Protein AF-A0A819XB74-F1 (afdb_monomer)

InterPro domains:
  IPR009081 Phosphopantetheine binding ACP domain [PF00550] (60-128)
  IPR009081 Phosphopantetheine binding ACP domain [PS50075] (53-133)
  IPR036736 ACP-like superfamily [G3DSA:1.10.1200.10] (49-136)
  IPR036736 ACP-like superfamily [SSF47336] (53-129)
  IPR045851 AMP-binding enzyme domain superfamily [G3DSA:3.30.300.30] (1-44)

Organism: NCBI:txid433720

Foldseek 3Di:
DVCVVPDDPQPDDLDDDDDPDFDADPVRHGDPVPPDDDDLQVLLVVLPPPPPDDADPLLLVLLVLLCVLQVHDSSRHDQARFSVNNPDDDVSLVVSQVVCCVQLVDDCVQDDPVCSVVQRGSVSVSVSSVPGPRPDDDDRPPPPPPDDDDDPPDD

Nearest PDB structures (foldseek):
  5ejd-assembly7_M  TM=8.354E-01  e=1.020E-02  Penicillium aethiopicum
  5ejd-assembly2_C  TM=7.849E-01  e=7.665E-03  Penicillium aethiopicum
  4ca3-assembly1_A  TM=7.508E-01  e=1.020E-02  Streptomyces virginiae
  2l22-assembly1_A  TM=7.073E-01  e=2.856E-02  Pseudomonas fluorescens
  5msr-assembly1_A  TM=7.884E-01  e=1.064E-01  Segniliparus rugosus

Secondary structure (DSSP, 8-state):
-HHHHHS-GGGS-S-----SS--B-TTSSB-GGGSPPP-HHHHHHHH----SSPPPHHHHHHHHHHHHHHT--TTS--TTSBTTTTT--HHHHHHHHHHHHHHHT--TTTS-HHHHHH--BHHHHHHHHHHS----SS---GGGSS--S------

Sequence (155 aa):
RYCQSHLPSHMIPSIFIILDKFPLNANGKIDRKQLPSPDFSLSALLSSVKSDTPLNQFEERIHTIWCQVLHCDENHISGTASFFSVGGHSLRFIELYYRYQSLFNFNARSLSIGLFLQQPTIRQHAQLLQTLPSNDAQTIRWQSLVINEGKTSLN

Structure (mmCIF, N/CA/C/O backbone):
data_AF-A0A819XB74-F1
#
_entry.id   AF-A0A819XB74-F1
#
loop_
_atom_site.group_PDB
_atom_site.id
_atom_site.type_symbol
_atom_site.label_atom_id
_atom_site.label_alt_id
_atom_site.label_comp_id
_atom_site.label_asym_id
_atom_site.label_entity_id
_atom_site.label_seq_id
_atom_site.pdbx_PDB_ins_code
_atom_site.Cartn_x
_atom_site.Cartn_y
_atom_site.Cartn_z
_atom_site.occupancy
_atom_site.B_iso_or_equiv
_atom_site.auth_seq_id
_atom_site.auth_comp_id
_atom_site.auth_asym_id
_atom_site.auth_atom_id
_atom_site.pdbx_PDB_model_num
ATOM 1 N N . ARG A 1 1 ? -16.937 -0.846 -1.173 1.00 68.62 1 ARG A N 1
ATOM 2 C CA . ARG A 1 1 ? -17.365 -0.172 -2.427 1.00 68.62 1 ARG A CA 1
ATOM 3 C C . ARG A 1 1 ? -17.784 1.283 -2.210 1.00 68.62 1 ARG A C 1
ATOM 5 O O . ARG A 1 1 ? -17.217 2.125 -2.877 1.00 68.62 1 ARG A O 1
ATOM 12 N N . TYR A 1 2 ? -18.666 1.616 -1.258 1.00 87.81 2 TYR A N 1
ATOM 13 C CA . TYR A 1 2 ? -19.082 3.015 -1.015 1.00 87.81 2 TYR A CA 1
ATOM 14 C C . TYR A 1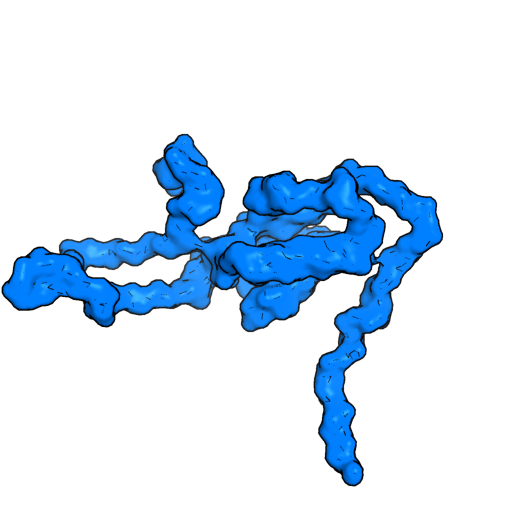 2 ? -17.918 4.010 -0.812 1.00 87.81 2 TYR A C 1
ATOM 16 O O . TYR A 1 2 ? -17.908 5.080 -1.411 1.00 87.81 2 TYR A O 1
ATOM 24 N N . CYS A 1 3 ? -16.902 3.644 -0.020 1.00 84.38 3 CYS A N 1
ATOM 25 C CA . CYS A 1 3 ? -15.729 4.497 0.200 1.00 84.38 3 CYS A CA 1
ATOM 26 C C . CYS A 1 3 ? -14.948 4.791 -1.090 1.00 84.38 3 CYS A C 1
ATOM 28 O O . CYS A 1 3 ? -14.450 5.893 -1.245 1.00 84.38 3 CYS A O 1
ATOM 30 N N . GLN A 1 4 ? -14.878 3.847 -2.035 1.00 82.50 4 GLN A N 1
ATOM 31 C CA . GLN A 1 4 ? -14.120 4.022 -3.282 1.00 82.50 4 GLN A CA 1
ATOM 32 C C . GLN A 1 4 ? -14.721 5.088 -4.201 1.00 82.50 4 GLN A C 1
ATOM 34 O O . GLN A 1 4 ? -13.989 5.696 -4.969 1.00 82.50 4 GLN A O 1
ATOM 39 N N . SER A 1 5 ? -16.035 5.322 -4.131 1.00 87.12 5 SER A N 1
ATOM 40 C CA . SER A 1 5 ? -16.701 6.330 -4.961 1.00 87.12 5 SER A CA 1
ATOM 41 C C . SER A 1 5 ? -16.753 7.720 -4.320 1.00 87.12 5 SER A C 1
ATOM 43 O O . SER A 1 5 ? -17.101 8.674 -5.003 1.00 87.12 5 SER A O 1
ATOM 45 N N . HIS A 1 6 ? -16.439 7.841 -3.026 1.00 89.56 6 HIS A N 1
ATOM 46 C CA . HIS A 1 6 ? -16.587 9.094 -2.270 1.00 89.56 6 HIS A CA 1
ATOM 47 C C . HIS A 1 6 ? -15.295 9.587 -1.624 1.00 89.56 6 HIS A C 1
ATOM 49 O O . HIS A 1 6 ? -15.230 10.740 -1.203 1.00 89.56 6 HIS A O 1
ATOM 55 N N . LEU A 1 7 ? -14.282 8.729 -1.509 1.00 84.38 7 LEU A N 1
ATOM 56 C CA . LEU A 1 7 ? -13.014 9.061 -0.880 1.00 84.38 7 LEU A CA 1
ATOM 57 C C . LEU A 1 7 ? -11.869 8.919 -1.886 1.00 84.38 7 LEU A C 1
ATOM 59 O O . LEU A 1 7 ? -11.861 7.974 -2.679 1.00 84.38 7 LEU A O 1
ATOM 63 N N . PRO A 1 8 ? -10.865 9.811 -1.822 1.00 78.38 8 PRO A N 1
ATOM 64 C CA . PRO A 1 8 ? -9.583 9.582 -2.471 1.00 78.38 8 PRO A CA 1
ATOM 65 C C . PRO A 1 8 ? -8.987 8.233 -2.058 1.00 78.38 8 PRO A C 1
ATOM 67 O O . PRO A 1 8 ? -9.166 7.795 -0.921 1.00 78.38 8 PRO A O 1
ATOM 70 N N . SER A 1 9 ? -8.211 7.608 -2.947 1.00 70.56 9 SER A N 1
ATOM 71 C CA . SER A 1 9 ? -7.638 6.267 -2.742 1.00 70.56 9 SER A CA 1
ATOM 72 C C . SER A 1 9 ? -6.890 6.099 -1.412 1.00 70.56 9 SER A C 1
ATOM 74 O O . SER A 1 9 ? -7.027 5.073 -0.756 1.00 70.56 9 SER A O 1
ATOM 76 N N . HIS A 1 10 ? -6.157 7.124 -0.978 1.00 71.69 10 HIS A N 1
ATOM 77 C CA . HIS A 1 10 ? -5.377 7.125 0.263 1.00 71.69 10 HIS A CA 1
ATOM 78 C C . HIS A 1 10 ? -6.214 7.287 1.546 1.00 71.69 10 HIS A C 1
ATOM 80 O O . HIS A 1 10 ? -5.685 7.111 2.640 1.00 71.69 10 HIS A O 1
ATOM 86 N N . MET A 1 11 ? -7.498 7.642 1.437 1.00 82.19 11 MET A N 1
ATOM 87 C CA . MET A 1 11 ? -8.426 7.749 2.571 1.00 82.19 11 MET A CA 1
ATOM 88 C C . MET A 1 11 ? -9.298 6.500 2.738 1.00 82.19 11 MET A C 1
ATOM 90 O O . MET A 1 11 ? -10.115 6.435 3.655 1.00 82.19 11 MET A O 1
ATOM 94 N N . ILE A 1 12 ? -9.159 5.516 1.847 1.00 81.88 12 ILE A N 1
ATOM 95 C CA . ILE A 1 12 ? -9.918 4.271 1.912 1.00 81.88 12 ILE A CA 1
ATOM 96 C C . ILE A 1 12 ? -9.244 3.354 2.942 1.00 81.88 12 ILE A C 1
ATOM 98 O O . ILE A 1 12 ? -8.070 3.022 2.764 1.00 81.88 12 ILE A O 1
ATOM 102 N N . PRO A 1 13 ? -9.954 2.918 4.002 1.00 81.94 13 PRO A N 1
ATOM 103 C CA . PRO A 1 13 ? -9.404 1.972 4.964 1.00 81.94 13 PRO A CA 1
ATOM 104 C C . PRO A 1 13 ? -8.989 0.669 4.282 1.00 81.94 13 PRO A C 1
ATOM 106 O O . PRO A 1 13 ? -9.733 0.130 3.460 1.00 81.94 13 PRO A O 1
ATOM 109 N N . SER A 1 14 ? -7.822 0.147 4.654 1.00 75.06 14 SER A N 1
ATOM 110 C CA . SER A 1 14 ? -7.355 -1.162 4.193 1.00 75.06 14 SER A CA 1
ATOM 111 C C . SER A 1 14 ? -8.139 -2.313 4.828 1.00 75.06 14 SER A C 1
ATOM 113 O O . SER A 1 14 ? -8.280 -3.360 4.207 1.00 75.06 14 SER A O 1
ATOM 115 N N . ILE A 1 15 ? -8.682 -2.115 6.037 1.00 78.25 15 ILE A N 1
ATOM 116 C CA . ILE A 1 15 ? -9.403 -3.133 6.810 1.00 78.25 15 ILE A CA 1
ATOM 117 C C . ILE A 1 15 ? -10.666 -2.528 7.420 1.00 78.25 15 ILE A C 1
ATOM 119 O O . ILE A 1 15 ? -10.654 -1.408 7.932 1.00 78.25 15 ILE A O 1
ATOM 123 N N . PHE A 1 16 ? -11.745 -3.309 7.408 1.00 84.12 16 PHE A N 1
ATOM 124 C CA . PHE A 1 16 ? -12.969 -3.033 8.151 1.00 84.12 16 PHE A CA 1
ATOM 125 C C . PHE A 1 16 ? -13.188 -4.152 9.170 1.00 84.12 16 PHE A C 1
ATOM 127 O O . PHE A 1 16 ? -13.235 -5.320 8.796 1.00 84.12 16 PHE A O 1
ATOM 134 N N . ILE A 1 17 ? -13.329 -3.792 10.448 1.00 86.19 17 ILE A N 1
ATOM 135 C CA . ILE A 1 17 ? -13.633 -4.730 11.535 1.00 86.19 17 ILE A CA 1
ATOM 136 C C . ILE A 1 17 ? -15.036 -4.405 12.034 1.00 86.19 17 ILE A C 1
ATOM 138 O O . ILE A 1 17 ? -15.302 -3.276 12.449 1.00 86.19 17 ILE A O 1
ATOM 142 N N . ILE A 1 18 ? -15.934 -5.383 11.964 1.00 89.94 18 ILE A N 1
ATOM 143 C CA . ILE A 1 18 ? -17.295 -5.243 12.479 1.00 89.94 18 ILE A CA 1
ATOM 144 C C . ILE A 1 18 ? -17.255 -5.519 13.980 1.00 89.94 18 ILE A C 1
ATOM 146 O O . ILE A 1 18 ? -16.707 -6.526 14.421 1.00 89.94 18 ILE A O 1
ATOM 150 N N . LEU A 1 19 ? -17.822 -4.597 14.753 1.00 90.00 19 LEU A N 1
ATOM 151 C CA . LEU A 1 19 ? -17.984 -4.710 16.195 1.00 90.00 19 LEU A CA 1
ATOM 152 C C . LEU A 1 19 ? -19.471 -4.667 16.514 1.00 90.00 19 LEU A C 1
ATOM 154 O O . LEU A 1 19 ? -20.155 -3.738 16.087 1.00 90.00 19 LEU A O 1
ATOM 158 N N . ASP A 1 20 ? -19.945 -5.604 17.329 1.00 92.88 20 ASP A N 1
ATOM 159 C CA . ASP A 1 20 ? -21.323 -5.567 17.830 1.00 92.88 20 ASP A CA 1
ATOM 160 C C . ASP A 1 20 ? -21.543 -4.373 18.770 1.00 92.88 20 ASP A C 1
ATOM 162 O O . ASP A 1 20 ? -22.626 -3.790 18.834 1.00 92.88 20 ASP A O 1
ATOM 166 N N . LYS A 1 21 ? -20.492 -3.981 19.504 1.00 93.62 21 LYS A N 1
ATOM 167 C CA . LYS A 1 21 ? -20.505 -2.834 20.412 1.00 93.62 21 LYS A CA 1
ATOM 168 C C . LYS A 1 21 ? -19.131 -2.180 20.497 1.00 93.62 21 LYS A C 1
ATOM 170 O O . LYS A 1 21 ? -18.111 -2.859 20.581 1.00 93.62 21 LYS A O 1
ATOM 175 N N . PHE A 1 22 ? -19.107 -0.849 20.547 1.00 94.50 22 PHE A N 1
ATOM 176 C CA . PH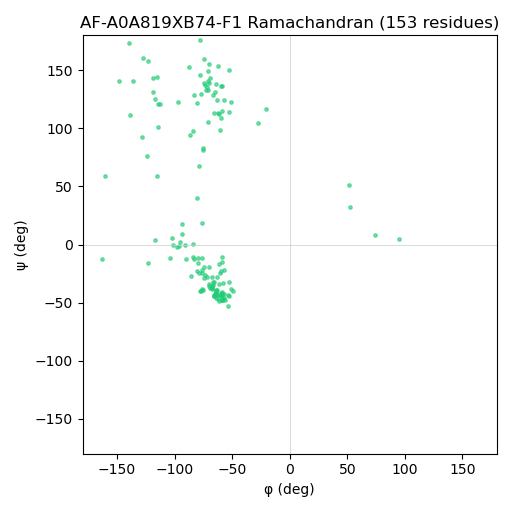E A 1 22 ? -17.873 -0.112 20.800 1.00 94.50 22 PHE A CA 1
ATOM 177 C C . PHE A 1 22 ? -17.439 -0.243 22.268 1.00 94.50 22 PHE A C 1
ATOM 179 O O . PHE A 1 22 ? -18.270 -0.035 23.159 1.00 94.50 22 PHE A O 1
ATOM 186 N N . PRO A 1 23 ? -16.154 -0.532 22.543 1.00 93.94 23 PRO A N 1
ATOM 187 C CA . PRO A 1 23 ? -15.627 -0.470 23.897 1.00 93.94 23 PRO A CA 1
ATOM 188 C C . PRO A 1 23 ? -15.638 0.986 24.366 1.00 93.94 23 PRO A C 1
ATOM 190 O O . PRO A 1 23 ? -15.150 1.881 23.672 1.00 93.94 23 PRO A O 1
ATOM 193 N N . LEU A 1 24 ? -16.220 1.229 25.537 1.00 96.25 24 LEU A N 1
ATOM 194 C CA . LEU A 1 24 ? -16.315 2.555 26.142 1.00 96.25 24 LEU A CA 1
ATOM 195 C C . LEU A 1 24 ? -15.517 2.580 27.447 1.00 96.25 24 LEU A C 1
ATOM 197 O O . LEU A 1 24 ? -15.504 1.603 28.192 1.00 96.25 24 LEU A O 1
ATOM 201 N N . ASN A 1 25 ? -14.882 3.710 27.743 1.00 94.12 25 ASN A N 1
ATOM 202 C CA . ASN A 1 25 ? -14.279 3.963 29.045 1.00 94.12 25 ASN A CA 1
ATOM 203 C C . ASN A 1 25 ? -15.345 4.355 30.086 1.00 94.12 25 ASN A C 1
ATOM 205 O O . ASN A 1 25 ? -16.515 4.551 29.757 1.00 94.12 25 ASN A O 1
ATOM 209 N N . ALA A 1 26 ? -14.930 4.533 31.344 1.00 94.19 26 ALA A N 1
ATOM 210 C CA . ALA A 1 26 ? -15.822 4.909 32.449 1.00 94.19 26 ALA A CA 1
ATOM 211 C C . ALA A 1 26 ? -16.609 6.218 32.215 1.00 94.19 26 ALA A C 1
ATOM 213 O O . ALA A 1 26 ? -17.666 6.414 32.801 1.00 94.19 26 ALA A O 1
ATOM 214 N N . ASN A 1 27 ? -16.126 7.091 31.324 1.00 94.38 27 ASN A N 1
ATOM 215 C CA . ASN A 1 27 ? -16.777 8.351 30.958 1.00 94.38 27 ASN A CA 1
ATOM 216 C C . ASN A 1 27 ? -17.678 8.222 29.713 1.00 94.38 27 ASN A C 1
ATOM 218 O O . ASN A 1 27 ? -18.093 9.235 29.152 1.00 94.38 27 ASN A O 1
ATOM 222 N N . GLY A 1 28 ? -17.921 7.004 29.218 1.00 93.38 28 GLY A N 1
ATOM 223 C CA . GLY A 1 28 ? -18.750 6.744 28.038 1.00 93.38 28 GLY A CA 1
ATOM 224 C C . GLY A 1 28 ? -18.105 7.114 26.696 1.00 93.38 28 GLY A C 1
ATOM 225 O O . GLY A 1 28 ? -18.777 7.069 25.669 1.00 93.38 28 GLY A O 1
ATOM 226 N N . LYS A 1 29 ? -16.815 7.474 26.666 1.00 95.31 29 LYS A N 1
ATOM 227 C CA . LYS A 1 29 ? -16.075 7.727 25.414 1.00 95.31 29 LYS A CA 1
ATOM 228 C C . LYS A 1 29 ? -15.477 6.428 24.887 1.00 95.31 29 LYS A C 1
ATOM 230 O O . LYS A 1 29 ? -15.133 5.560 25.678 1.00 95.31 29 LYS A O 1
ATOM 235 N N . ILE A 1 30 ? -15.280 6.327 23.573 1.00 95.06 30 ILE A N 1
ATOM 236 C CA . ILE A 1 30 ? -14.638 5.156 22.956 1.00 95.06 30 ILE A CA 1
ATOM 237 C C . ILE A 1 30 ? -13.246 4.938 23.557 1.00 95.06 30 ILE A C 1
ATOM 239 O O . ILE A 1 30 ? -12.392 5.831 23.511 1.00 95.06 30 ILE A O 1
ATOM 243 N N . ASP A 1 31 ? -13.012 3.739 24.084 1.00 94.81 31 ASP A N 1
ATOM 244 C CA . ASP A 1 31 ? -11.700 3.313 24.551 1.00 94.81 31 ASP A CA 1
ATOM 245 C C . ASP A 1 31 ? -10.902 2.710 23.392 1.00 94.81 31 ASP A C 1
ATOM 247 O O . ASP A 1 31 ? -10.999 1.526 23.070 1.00 94.81 31 ASP A O 1
ATOM 251 N N . ARG A 1 32 ? -10.086 3.552 22.753 1.00 92.56 32 ARG A N 1
ATOM 252 C CA . ARG A 1 32 ? -9.252 3.158 21.609 1.00 92.56 32 ARG A CA 1
ATOM 253 C C . ARG A 1 32 ? -8.248 2.052 21.932 1.00 92.56 32 ARG A C 1
ATOM 255 O O . ARG A 1 32 ? -7.841 1.358 21.010 1.00 92.56 32 ARG A O 1
ATOM 262 N N . LYS A 1 33 ? -7.842 1.889 23.197 1.00 89.94 33 LYS A N 1
ATOM 263 C CA . LYS A 1 33 ? -6.872 0.853 23.593 1.00 89.94 33 LYS A CA 1
ATOM 264 C C . LYS A 1 33 ? -7.493 -0.541 23.639 1.00 89.94 33 LYS A C 1
ATOM 266 O O . LYS A 1 33 ? -6.766 -1.521 23.565 1.00 89.94 33 LYS A O 1
ATOM 271 N N . GLN A 1 34 ? -8.815 -0.611 23.774 1.00 91.69 34 GLN A N 1
ATOM 272 C CA . GLN A 1 34 ? -9.575 -1.860 23.797 1.00 91.69 34 GLN A CA 1
ATOM 273 C C . GLN A 1 34 ? -10.153 -2.225 22.427 1.00 91.69 34 GLN A C 1
ATOM 275 O O . GLN A 1 34 ? -10.819 -3.250 22.298 1.00 91.69 34 GLN A O 1
ATOM 280 N N . LEU A 1 35 ? -9.935 -1.395 21.400 1.00 91.38 35 LEU A N 1
ATOM 281 C CA . LEU A 1 35 ? -10.285 -1.784 20.040 1.00 91.38 35 LEU A CA 1
ATOM 282 C C . LEU A 1 35 ? -9.427 -2.987 19.631 1.00 91.38 35 LEU A C 1
ATOM 284 O O . LEU A 1 35 ? -8.231 -3.002 19.931 1.00 91.38 35 LEU A O 1
ATOM 288 N N . PRO A 1 36 ? -10.012 -3.985 18.949 1.00 88.38 36 PRO A N 1
ATOM 289 C CA . PRO A 1 36 ? -9.246 -5.120 18.468 1.00 88.38 36 PRO A CA 1
ATOM 290 C C . PRO A 1 36 ? -8.150 -4.640 17.520 1.00 88.38 36 PRO A C 1
ATOM 292 O O . PRO A 1 36 ? -8.380 -3.793 16.651 1.00 88.38 36 PRO A O 1
ATOM 295 N N . SER A 1 37 ? -6.957 -5.201 17.690 1.00 83.25 37 SER A N 1
ATOM 296 C CA . SER A 1 37 ? -5.854 -4.944 16.777 1.00 83.25 37 SER A CA 1
ATOM 297 C C . SER A 1 37 ? -6.202 -5.490 15.389 1.00 83.25 37 SER A C 1
ATOM 299 O O . SER A 1 37 ? -6.635 -6.640 15.286 1.00 83.25 37 SER A O 1
ATOM 301 N N . PRO A 1 38 ? -6.021 -4.699 14.320 1.00 77.50 38 PRO A N 1
ATOM 302 C CA . PRO A 1 38 ? -6.196 -5.191 12.964 1.00 77.50 38 PRO A CA 1
ATOM 303 C C . PRO A 1 38 ? -5.174 -6.286 12.661 1.00 77.50 38 PRO A C 1
ATOM 305 O O . PRO A 1 38 ? -3.968 -6.068 12.769 1.00 77.50 38 PRO A O 1
ATOM 308 N N . ASP A 1 39 ? -5.665 -7.453 12.251 1.00 73.31 39 ASP A N 1
ATOM 309 C CA . ASP A 1 39 ? -4.820 -8.501 11.696 1.00 73.31 39 ASP A CA 1
ATOM 310 C C . ASP A 1 39 ? -4.587 -8.232 10.203 1.00 73.31 39 ASP A C 1
ATOM 312 O O . ASP A 1 39 ? -5.416 -8.531 9.337 1.00 73.31 39 ASP A O 1
ATOM 316 N N . PHE A 1 40 ? -3.440 -7.625 9.900 1.00 64.94 40 PHE A N 1
ATOM 317 C CA . PHE A 1 40 ? -3.054 -7.302 8.528 1.00 64.94 40 PHE A CA 1
ATOM 318 C C . PHE A 1 40 ? -2.702 -8.537 7.688 1.00 64.94 40 PHE A C 1
ATOM 320 O O . PHE A 1 40 ? -2.777 -8.461 6.460 1.00 64.94 40 PHE A O 1
ATOM 327 N N . SER A 1 41 ? -2.392 -9.679 8.311 1.00 59.41 41 SER A N 1
ATOM 328 C CA . SER A 1 41 ? -2.158 -10.933 7.583 1.00 59.41 41 SER A CA 1
ATOM 329 C C . SER A 1 41 ? -3.461 -11.474 6.979 1.00 59.41 41 SER A C 1
ATOM 331 O O . SER A 1 41 ? -3.496 -11.913 5.829 1.00 59.41 41 SER A O 1
ATOM 333 N N . LEU A 1 42 ? -4.579 -11.290 7.686 1.00 55.38 42 LEU A N 1
ATOM 334 C CA . LEU A 1 42 ? -5.922 -11.642 7.219 1.00 55.38 42 LEU A CA 1
ATOM 335 C C . LEU A 1 42 ? -6.408 -10.723 6.082 1.00 55.38 42 LEU A C 1
ATOM 337 O O . LEU A 1 42 ? -7.075 -11.178 5.154 1.00 55.38 42 LEU A O 1
ATOM 341 N N . SER A 1 43 ? -6.018 -9.444 6.098 1.00 54.78 43 SER A N 1
ATOM 342 C CA . SER A 1 43 ? -6.239 -8.508 4.979 1.00 54.78 43 SER A CA 1
ATOM 343 C C . SER A 1 43 ? -5.492 -8.921 3.715 1.00 54.78 43 SER A C 1
ATOM 345 O O . SER A 1 43 ? -6.052 -8.859 2.617 1.00 54.78 43 SER A O 1
ATOM 347 N N . ALA A 1 44 ? -4.241 -9.368 3.863 1.00 50.78 44 ALA A N 1
ATOM 348 C CA . ALA A 1 44 ? -3.458 -9.897 2.755 1.00 50.78 44 ALA A CA 1
ATOM 349 C C . ALA A 1 44 ? -4.101 -11.176 2.195 1.00 50.78 44 ALA A C 1
ATOM 351 O O . ALA A 1 44 ? -4.248 -11.279 0.983 1.00 50.78 44 ALA A O 1
ATOM 352 N N . LEU A 1 45 ? -4.606 -12.077 3.048 1.00 48.81 45 LEU A N 1
ATOM 353 C CA . LEU A 1 45 ? -5.349 -13.275 2.626 1.00 48.81 45 LEU A CA 1
ATOM 354 C C . LEU A 1 45 ? -6.679 -12.959 1.919 1.00 48.81 45 LEU A C 1
ATOM 356 O O . LEU A 1 45 ? -6.982 -13.562 0.894 1.00 48.81 45 LEU A O 1
ATOM 360 N N . LEU A 1 46 ? -7.459 -11.992 2.412 1.00 49.88 46 LEU A N 1
ATOM 361 C CA . LEU A 1 46 ? -8.723 -11.569 1.783 1.00 49.88 46 LEU A CA 1
ATOM 362 C C . LEU A 1 46 ? -8.506 -10.748 0.501 1.00 49.88 46 LEU A C 1
ATOM 364 O O . LEU A 1 46 ? -9.361 -10.741 -0.381 1.00 49.88 46 LEU A O 1
ATOM 368 N N . SER A 1 47 ? -7.365 -10.064 0.380 1.00 50.56 47 SER A N 1
ATOM 369 C CA . SER A 1 47 ? -6.910 -9.437 -0.872 1.00 50.56 47 SER A CA 1
ATOM 370 C C . SER A 1 47 ? -6.288 -10.462 -1.830 1.00 50.56 47 SER A C 1
ATOM 372 O O . SER A 1 47 ? -6.313 -10.266 -3.044 1.00 50.56 47 SER A O 1
ATOM 374 N N . SER A 1 48 ? -5.777 -11.570 -1.287 1.00 46.78 48 SER A N 1
ATOM 375 C CA . SER A 1 48 ? -5.353 -12.793 -1.974 1.00 46.78 48 SER A CA 1
ATOM 376 C C . SER A 1 48 ? -6.556 -13.687 -2.294 1.00 46.78 48 SER A C 1
ATOM 378 O O . SER A 1 48 ? -6.502 -14.917 -2.236 1.00 46.78 48 SER A O 1
ATOM 380 N N . VAL A 1 49 ? -7.673 -13.076 -2.712 1.00 47.44 49 VAL A N 1
ATOM 381 C CA . VAL A 1 49 ? -8.566 -13.772 -3.639 1.00 47.44 49 VAL A CA 1
ATOM 382 C C . VAL A 1 49 ? -7.696 -14.029 -4.858 1.00 47.44 49 VAL A C 1
ATOM 384 O O . VAL A 1 49 ? -7.399 -13.112 -5.625 1.00 47.44 49 VAL A O 1
ATOM 387 N N . LYS A 1 50 ? -7.181 -15.260 -4.906 1.00 46.91 50 LYS A N 1
ATOM 388 C CA . LYS A 1 50 ? -6.395 -15.874 -5.968 1.00 46.91 50 LYS A CA 1
ATOM 389 C C . LYS A 1 50 ? -6.794 -15.214 -7.283 1.00 46.91 50 LYS A C 1
ATOM 391 O O . LYS A 1 50 ? -7.907 -15.408 -7.760 1.00 46.91 50 LYS A O 1
ATOM 396 N N . SER A 1 51 ? -5.944 -14.329 -7.803 1.00 50.25 51 SER A N 1
ATOM 397 C CA . SER A 1 51 ? -6.177 -13.798 -9.138 1.00 50.25 51 SER A CA 1
ATOM 398 C C . SER A 1 51 ? -6.121 -15.008 -10.057 1.00 50.25 51 SER A C 1
ATOM 400 O O . SER A 1 51 ? -5.061 -15.610 -10.206 1.00 50.25 51 SER A O 1
ATOM 402 N N . ASP A 1 52 ? -7.256 -15.376 -10.653 1.00 55.09 52 ASP A N 1
ATOM 403 C CA . ASP A 1 52 ? -7.352 -16.485 -11.614 1.00 55.09 52 ASP A CA 1
ATOM 404 C C . ASP A 1 52 ? -6.439 -16.277 -12.836 1.00 55.09 52 ASP A C 1
ATOM 406 O O . ASP A 1 52 ? -6.231 -17.189 -13.632 1.00 55.09 52 ASP A O 1
ATOM 410 N N . THR A 1 53 ? -5.863 -15.077 -12.989 1.00 63.94 53 THR A N 1
ATOM 411 C CA . THR A 1 53 ? -4.842 -14.801 -13.998 1.00 63.94 53 THR A CA 1
ATOM 412 C C . THR A 1 53 ? -3.435 -14.888 -13.405 1.00 63.94 53 THR A C 1
ATOM 414 O O . THR A 1 53 ? -3.143 -14.128 -12.472 1.00 63.94 53 THR A O 1
ATOM 417 N N . PRO A 1 54 ? -2.564 -15.758 -13.959 1.00 74.75 54 PRO A N 1
ATOM 418 C CA . PRO A 1 54 ? -1.156 -15.812 -13.588 1.00 74.75 54 PRO A CA 1
ATOM 419 C C . PRO A 1 54 ? -0.463 -14.490 -13.924 1.00 74.75 54 PRO A C 1
ATOM 421 O O . PRO A 1 54 ? -0.893 -13.755 -14.818 1.00 74.75 54 PRO A O 1
ATOM 424 N N . LEU A 1 55 ? 0.603 -14.194 -13.183 1.00 79.25 55 LEU A N 1
ATOM 425 C CA . LEU A 1 55 ? 1.452 -13.042 -13.453 1.00 79.25 55 LEU A CA 1
ATOM 426 C C . LEU A 1 55 ? 2.243 -13.283 -14.745 1.00 79.25 55 LEU A C 1
ATOM 428 O O . LEU A 1 55 ? 2.750 -14.377 -14.983 1.00 79.25 55 LEU A O 1
ATOM 432 N N . ASN A 1 56 ? 2.371 -12.255 -15.578 1.00 83.56 56 ASN A N 1
ATOM 433 C CA . ASN A 1 56 ? 3.308 -12.277 -16.702 1.00 83.56 56 ASN A CA 1
ATOM 434 C C . ASN A 1 56 ? 4.753 -12.102 -16.201 1.00 83.56 56 ASN A C 1
ATOM 436 O O . ASN A 1 56 ? 4.976 -11.490 -15.161 1.00 83.56 56 ASN A O 1
ATOM 440 N N . GLN A 1 57 ? 5.759 -12.498 -16.990 1.00 83.69 57 GLN A N 1
ATOM 441 C CA . GLN A 1 57 ? 7.182 -12.412 -16.598 1.00 83.69 57 GLN A CA 1
ATOM 442 C C . GLN A 1 57 ? 7.621 -11.011 -16.113 1.00 83.69 57 GLN A C 1
ATOM 444 O O . GLN A 1 57 ? 8.505 -10.869 -15.271 1.00 83.69 57 GLN A O 1
ATOM 449 N N . PHE A 1 58 ? 7.026 -9.946 -16.655 1.00 83.00 58 PHE A N 1
ATOM 450 C CA . PHE A 1 58 ? 7.291 -8.578 -16.204 1.00 83.00 58 PHE A CA 1
ATOM 451 C C . PHE A 1 58 ? 6.601 -8.246 -14.871 1.00 83.00 58 PHE A C 1
ATOM 453 O O . PHE A 1 58 ? 7.186 -7.580 -14.018 1.00 83.00 58 PHE A O 1
ATOM 460 N N . GLU A 1 59 ? 5.378 -8.741 -14.677 1.00 86.69 59 GLU A N 1
ATOM 461 C CA . GLU A 1 59 ? 4.621 -8.594 -13.433 1.00 86.69 59 GLU A CA 1
ATOM 462 C C . GLU A 1 59 ? 5.278 -9.381 -12.290 1.00 86.69 59 GLU A C 1
ATOM 464 O O . GLU A 1 59 ? 5.344 -8.868 -11.178 1.00 86.69 59 GLU A O 1
ATOM 469 N N . GLU A 1 60 ? 5.842 -10.563 -12.562 1.00 86.44 60 GLU A N 1
ATOM 470 C CA . GLU A 1 60 ? 6.617 -11.354 -11.592 1.00 86.44 60 GLU A CA 1
ATOM 471 C C . GLU A 1 60 ? 7.827 -10.578 -11.055 1.00 86.44 60 GLU A C 1
ATOM 473 O O . GLU A 1 60 ? 8.069 -10.540 -9.852 1.00 86.44 60 GLU A O 1
ATOM 478 N N . ARG A 1 61 ? 8.559 -9.871 -11.925 1.00 84.06 61 ARG A N 1
ATOM 479 C CA . ARG A 1 61 ? 9.697 -9.036 -11.492 1.00 84.06 61 ARG A CA 1
ATOM 480 C C . ARG A 1 61 ? 9.245 -7.890 -10.595 1.00 84.06 61 ARG A C 1
ATOM 482 O O . ARG A 1 61 ? 9.876 -7.603 -9.581 1.00 84.06 61 ARG A O 1
ATOM 489 N N . ILE A 1 62 ? 8.149 -7.233 -10.967 1.00 87.88 62 ILE A N 1
ATOM 490 C CA . ILE A 1 62 ? 7.531 -6.182 -10.153 1.00 87.88 62 ILE A CA 1
ATOM 491 C C . ILE A 1 62 ? 7.096 -6.738 -8.795 1.00 87.88 62 ILE A C 1
ATOM 493 O O . ILE A 1 62 ? 7.339 -6.101 -7.767 1.00 87.88 62 ILE A O 1
ATOM 497 N N . HIS A 1 63 ? 6.496 -7.924 -8.801 1.00 88.31 63 HIS A N 1
ATOM 498 C CA . HIS A 1 63 ? 6.055 -8.637 -7.617 1.00 88.31 63 HIS A CA 1
ATOM 499 C C . HIS A 1 63 ? 7.227 -8.939 -6.665 1.00 88.31 63 HIS A C 1
ATOM 501 O O . HIS A 1 63 ? 7.126 -8.644 -5.474 1.00 88.31 63 HIS A O 1
ATOM 507 N N . THR A 1 64 ? 8.377 -9.401 -7.167 1.00 86.94 64 THR A N 1
ATOM 508 C CA . THR A 1 64 ? 9.585 -9.592 -6.340 1.00 86.94 64 THR A CA 1
ATOM 509 C C . THR A 1 64 ? 10.033 -8.287 -5.671 1.00 86.94 64 THR A C 1
ATOM 511 O O . THR A 1 64 ? 10.336 -8.272 -4.479 1.00 86.94 64 THR A O 1
ATOM 514 N N . ILE A 1 65 ? 10.021 -7.158 -6.392 1.00 88.44 65 ILE A N 1
ATOM 515 C CA . ILE A 1 65 ? 10.392 -5.855 -5.808 1.00 88.44 65 ILE A CA 1
ATOM 516 C C . ILE A 1 65 ? 9.405 -5.457 -4.698 1.00 88.44 65 ILE A C 1
ATOM 518 O O . ILE A 1 65 ? 9.816 -4.921 -3.669 1.00 88.44 65 ILE A O 1
ATOM 522 N N . TRP A 1 66 ? 8.111 -5.729 -4.882 1.00 89.44 66 TRP A N 1
ATOM 523 C CA . TRP A 1 66 ? 7.102 -5.484 -3.848 1.00 89.44 66 TRP A CA 1
ATOM 524 C C . TRP A 1 66 ? 7.359 -6.309 -2.597 1.00 89.44 66 TRP A C 1
ATOM 526 O O . TRP A 1 66 ? 7.359 -5.744 -1.507 1.00 89.44 66 TRP A O 1
ATOM 536 N N . CYS A 1 67 ? 7.632 -7.604 -2.751 1.00 86.50 67 CYS A N 1
ATOM 537 C CA . CYS A 1 67 ? 7.919 -8.493 -1.627 1.00 86.50 67 CYS A CA 1
ATOM 538 C C . CYS A 1 67 ? 9.138 -8.011 -0.830 1.00 86.50 67 CYS A C 1
ATOM 540 O O . CYS A 1 67 ? 9.091 -7.953 0.398 1.00 86.50 67 CYS A O 1
ATOM 542 N N . GLN A 1 68 ? 10.185 -7.547 -1.521 1.00 86.94 68 GLN A N 1
ATOM 543 C CA . GLN A 1 68 ? 11.376 -6.972 -0.887 1.00 86.94 68 GLN A CA 1
ATOM 544 C C . GLN A 1 68 ? 11.091 -5.678 -0.114 1.00 86.94 68 GLN A C 1
ATOM 546 O O . GLN A 1 68 ? 11.665 -5.465 0.952 1.00 86.94 68 GLN A O 1
ATOM 551 N N . VAL A 1 69 ? 10.241 -4.797 -0.651 1.00 89.19 69 VAL A N 1
ATOM 552 C CA . VAL A 1 69 ? 9.891 -3.522 -0.001 1.00 89.19 69 VAL A CA 1
ATOM 553 C C . VAL A 1 69 ? 8.935 -3.743 1.173 1.00 89.19 69 VAL A C 1
ATOM 555 O O . VAL A 1 69 ? 9.056 -3.087 2.204 1.00 89.19 69 VAL A O 1
ATOM 558 N N . LEU A 1 70 ? 7.982 -4.660 1.031 1.00 85.25 70 LEU A N 1
ATOM 559 C CA . LEU A 1 70 ? 6.983 -4.964 2.054 1.00 85.25 70 LEU A CA 1
ATOM 560 C C . LEU A 1 70 ? 7.495 -5.948 3.117 1.00 85.25 70 LEU A C 1
ATOM 562 O O . LEU A 1 70 ? 6.859 -6.077 4.158 1.00 85.25 70 LEU A O 1
ATOM 566 N N . HIS A 1 71 ? 8.641 -6.596 2.880 1.00 83.56 71 HIS A N 1
ATOM 567 C CA . HIS A 1 71 ? 9.199 -7.673 3.708 1.00 83.56 71 HIS A CA 1
ATOM 568 C C . HIS A 1 71 ? 8.183 -8.788 3.978 1.00 83.56 71 HIS A C 1
ATOM 570 O O . HIS A 1 71 ? 7.938 -9.164 5.123 1.00 83.56 71 HIS A O 1
ATOM 576 N N . CYS A 1 72 ? 7.571 -9.289 2.909 1.00 78.69 72 CYS A N 1
ATOM 577 C CA . CYS A 1 72 ? 6.578 -10.358 2.970 1.00 78.69 72 CYS A CA 1
ATOM 578 C C . CYS A 1 72 ? 6.943 -11.497 2.016 1.00 78.69 72 CYS A C 1
ATOM 580 O O . CYS A 1 72 ? 7.732 -11.309 1.087 1.00 78.69 72 CYS A O 1
ATOM 582 N N . ASP A 1 73 ? 6.361 -12.669 2.258 1.00 75.38 73 ASP A N 1
ATOM 583 C CA . ASP A 1 73 ? 6.594 -13.854 1.439 1.00 75.38 73 ASP A CA 1
ATOM 584 C C . ASP A 1 73 ? 5.974 -13.709 0.042 1.00 75.38 73 ASP A C 1
ATOM 586 O O . ASP A 1 73 ? 4.857 -13.211 -0.116 1.00 75.38 73 ASP A O 1
ATOM 590 N N . GLU A 1 74 ? 6.656 -14.246 -0.973 1.00 66.50 74 GLU A N 1
ATOM 591 C CA . GLU A 1 74 ? 6.229 -14.175 -2.379 1.00 66.50 74 GLU A CA 1
ATOM 592 C C . GLU A 1 74 ? 4.870 -14.848 -2.653 1.00 66.50 74 GLU A C 1
ATOM 594 O O . GLU A 1 74 ? 4.212 -14.573 -3.649 1.00 66.50 74 GLU A O 1
ATOM 599 N N . ASN A 1 75 ? 4.386 -15.695 -1.748 1.00 65.75 75 ASN A N 1
ATOM 600 C CA . ASN A 1 75 ? 3.101 -16.376 -1.913 1.00 65.75 75 ASN A CA 1
ATOM 601 C C . ASN A 1 75 ? 1.890 -15.537 -1.457 1.00 65.75 75 ASN A C 1
ATOM 603 O O . ASN A 1 75 ? 0.760 -16.026 -1.515 1.00 65.75 75 ASN A O 1
ATOM 607 N N . HIS A 1 76 ? 2.097 -14.306 -0.972 1.00 64.94 76 HIS A N 1
ATOM 608 C CA . HIS A 1 76 ? 1.058 -13.540 -0.272 1.00 64.94 76 HIS A CA 1
ATOM 609 C C . HIS A 1 76 ? 0.398 -12.407 -1.075 1.00 64.94 76 HIS A C 1
ATOM 611 O O . HIS A 1 76 ? -0.624 -11.886 -0.623 1.00 64.94 76 HIS A O 1
ATOM 617 N N . ILE A 1 77 ? 0.926 -12.010 -2.240 1.00 73.94 77 ILE A N 1
ATOM 618 C CA . ILE A 1 77 ? 0.430 -10.833 -2.973 1.00 73.94 77 ILE A CA 1
ATOM 619 C C . ILE A 1 77 ? -0.192 -11.231 -4.316 1.00 73.94 77 ILE A C 1
ATOM 621 O O . ILE A 1 77 ? 0.459 -11.761 -5.209 1.00 73.94 77 ILE A O 1
ATOM 625 N N . SER A 1 78 ? -1.470 -10.898 -4.501 1.00 79.69 78 SER A N 1
ATOM 626 C CA . SER A 1 78 ? -2.144 -11.015 -5.800 1.00 79.69 78 SER A CA 1
ATOM 627 C C . SER A 1 78 ? -1.762 -9.859 -6.735 1.00 79.69 78 SER A C 1
ATOM 629 O O . SER A 1 78 ? -1.626 -8.716 -6.297 1.00 79.69 78 SER A O 1
ATOM 631 N N . GLY A 1 79 ? -1.668 -10.111 -8.046 1.00 79.25 79 GLY A N 1
ATOM 632 C CA . GLY A 1 79 ? -1.331 -9.086 -9.049 1.00 79.25 79 GLY A CA 1
ATOM 633 C C . GLY A 1 79 ? -2.307 -7.902 -9.115 1.00 79.25 79 GLY A C 1
ATOM 634 O O . GLY A 1 79 ? -1.946 -6.809 -9.560 1.00 79.25 79 GLY A O 1
ATOM 635 N N . THR A 1 80 ? -3.540 -8.107 -8.649 1.00 81.00 80 THR A N 1
ATOM 636 C CA . THR A 1 80 ? -4.594 -7.086 -8.561 1.00 81.00 80 THR A CA 1
ATOM 637 C C . THR A 1 80 ? -4.769 -6.524 -7.150 1.00 81.00 80 THR A C 1
ATOM 639 O O . THR A 1 80 ? -5.639 -5.678 -6.941 1.00 81.00 80 THR A O 1
ATOM 642 N N . ALA A 1 81 ? -3.994 -6.997 -6.170 1.00 79.25 81 ALA A N 1
ATOM 643 C CA . ALA A 1 81 ? -4.050 -6.470 -4.816 1.00 79.25 81 ALA A CA 1
ATOM 644 C C . ALA A 1 81 ? -3.455 -5.059 -4.769 1.00 79.25 81 ALA A C 1
ATOM 646 O O . ALA A 1 81 ? -2.454 -4.756 -5.423 1.00 79.25 81 ALA A O 1
ATOM 647 N N . SER A 1 82 ? -4.094 -4.193 -3.985 1.00 82.75 82 SER A N 1
ATOM 648 C CA . SER A 1 82 ? -3.594 -2.845 -3.752 1.00 82.75 82 SER A CA 1
ATOM 649 C C . SER A 1 82 ? -2.384 -2.901 -2.825 1.00 82.75 82 SER A C 1
ATOM 651 O O . SER A 1 82 ? -2.436 -3.571 -1.796 1.00 82.75 82 SER A O 1
ATOM 653 N N . PHE A 1 83 ? -1.334 -2.136 -3.117 1.00 84.81 83 PHE A N 1
ATOM 654 C CA . PHE A 1 83 ? -0.151 -1.992 -2.266 1.00 84.81 83 PHE A CA 1
ATOM 655 C C . PHE A 1 83 ? -0.536 -1.682 -0.816 1.00 84.81 83 PHE A C 1
ATOM 657 O O . PHE A 1 83 ? 0.028 -2.232 0.124 1.00 84.81 83 PHE A O 1
ATOM 664 N N . PHE A 1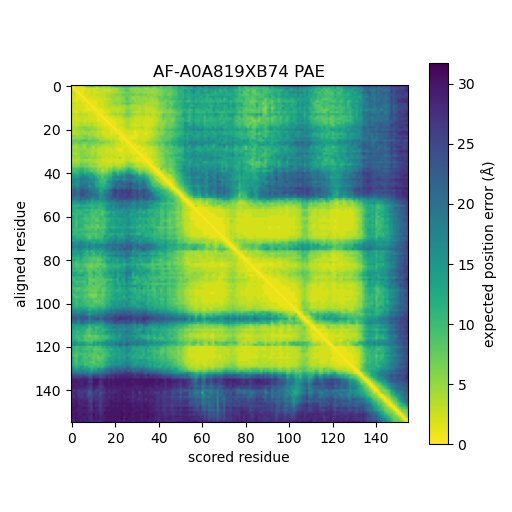 84 ? -1.554 -0.841 -0.631 1.00 81.56 84 PHE A N 1
ATOM 665 C CA . PHE A 1 84 ? -2.039 -0.440 0.687 1.00 81.56 84 PHE A CA 1
ATOM 666 C C . PHE A 1 84 ? -2.883 -1.517 1.385 1.00 81.56 84 PHE A C 1
ATOM 668 O O . PHE A 1 84 ? -2.965 -1.523 2.612 1.00 81.56 84 PHE A O 1
ATOM 675 N N . SER A 1 85 ? -3.513 -2.436 0.640 1.00 77.06 85 SER A N 1
ATOM 676 C CA . SER A 1 85 ? -4.307 -3.521 1.239 1.00 77.06 85 SER A CA 1
ATOM 677 C C . SER A 1 85 ? -3.441 -4.683 1.732 1.00 77.06 85 SER A C 1
ATOM 679 O O . SER A 1 85 ? -3.849 -5.396 2.648 1.00 77.06 85 SER A O 1
ATOM 681 N N . VAL A 1 86 ? -2.231 -4.830 1.181 1.00 77.25 86 VAL A N 1
ATOM 682 C CA . VAL A 1 86 ? -1.237 -5.845 1.579 1.00 77.25 86 VAL A CA 1
ATOM 683 C C . VAL A 1 86 ? -0.234 -5.343 2.629 1.00 77.25 86 VAL A C 1
ATOM 685 O O . VAL A 1 86 ? 0.816 -5.942 2.823 1.00 77.25 86 VAL A O 1
ATOM 688 N N . GLY A 1 87 ? -0.545 -4.241 3.322 1.00 75.19 87 GLY A N 1
ATOM 689 C CA . GLY A 1 87 ? 0.283 -3.702 4.413 1.00 75.19 87 GLY A CA 1
ATOM 690 C C . GLY A 1 87 ? 1.265 -2.599 4.003 1.00 75.19 87 GLY A C 1
ATOM 691 O O . GLY A 1 87 ? 2.039 -2.118 4.830 1.00 75.19 87 GLY A O 1
ATOM 692 N N . GLY A 1 88 ? 1.225 -2.150 2.750 1.00 82.00 88 GLY A N 1
ATOM 693 C CA . GLY A 1 88 ? 2.004 -1.009 2.294 1.00 82.00 88 GLY A CA 1
ATOM 694 C C . GLY A 1 88 ? 1.505 0.329 2.842 1.00 82.00 88 GLY A C 1
ATOM 695 O O . GLY A 1 88 ? 0.318 0.544 3.076 1.00 82.00 88 GLY A O 1
ATOM 696 N N . HIS A 1 89 ? 2.430 1.269 3.014 1.00 83.12 89 HIS A N 1
ATOM 697 C CA . HIS A 1 89 ? 2.148 2.641 3.438 1.00 83.12 89 HIS A CA 1
ATOM 698 C C . HIS A 1 89 ? 3.016 3.640 2.665 1.00 83.12 89 HIS A C 1
ATOM 700 O O . HIS A 1 89 ? 3.907 3.253 1.910 1.00 83.12 89 HIS A O 1
ATOM 706 N N . SER A 1 90 ? 2.774 4.938 2.853 1.00 83.06 90 SER A N 1
ATOM 707 C CA . SER A 1 90 ? 3.386 6.019 2.067 1.00 83.06 90 SER A CA 1
ATOM 708 C C . SER A 1 90 ? 4.916 5.970 2.026 1.00 83.06 90 SER A C 1
ATOM 710 O O . SER A 1 90 ? 5.484 6.091 0.947 1.00 83.06 90 SER A O 1
ATOM 712 N N . LEU A 1 91 ? 5.596 5.721 3.151 1.00 85.62 91 LEU A N 1
ATOM 713 C CA . LEU A 1 91 ? 7.063 5.616 3.171 1.00 85.62 91 LEU A CA 1
ATOM 714 C C . LEU A 1 91 ? 7.583 4.438 2.328 1.00 85.62 91 LEU A C 1
ATOM 716 O O . LEU A 1 91 ? 8.511 4.612 1.544 1.00 85.62 91 LEU A O 1
ATOM 720 N N . ARG A 1 92 ? 6.951 3.263 2.432 1.00 88.50 92 ARG A N 1
ATOM 721 C CA . ARG A 1 92 ? 7.294 2.089 1.611 1.00 88.50 92 ARG A CA 1
ATOM 722 C C . ARG A 1 92 ? 6.966 2.303 0.142 1.00 88.50 92 ARG A C 1
ATOM 724 O O . ARG A 1 92 ? 7.705 1.861 -0.726 1.00 88.50 92 ARG A O 1
ATOM 731 N N . PHE A 1 93 ? 5.891 3.024 -0.148 1.00 88.31 93 PHE A N 1
ATOM 732 C CA . PHE A 1 93 ? 5.524 3.367 -1.5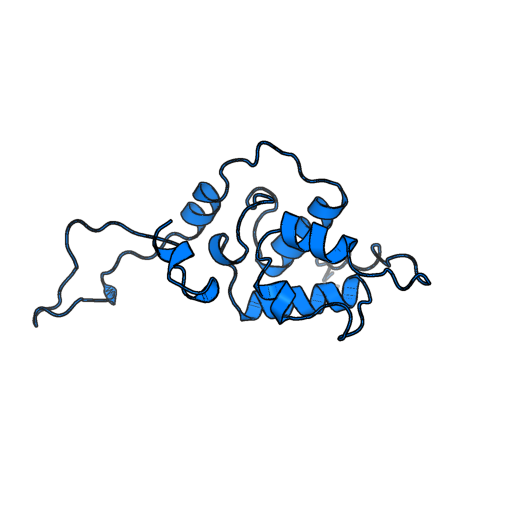16 1.00 88.31 93 PHE A CA 1
ATOM 733 C C . PHE A 1 93 ? 6.531 4.334 -2.155 1.00 88.31 93 PHE A C 1
ATOM 735 O O . PHE A 1 93 ? 6.872 4.196 -3.327 1.00 88.31 93 PHE A O 1
ATOM 742 N N . ILE A 1 94 ? 7.056 5.282 -1.373 1.00 88.31 94 ILE A N 1
ATOM 743 C CA . ILE A 1 94 ? 8.139 6.177 -1.801 1.00 88.31 94 ILE A CA 1
ATOM 744 C C . ILE A 1 94 ? 9.431 5.381 -2.035 1.00 88.31 94 ILE A C 1
ATOM 746 O O . ILE A 1 94 ? 10.087 5.576 -3.056 1.00 88.31 94 ILE A O 1
ATOM 750 N N . GLU A 1 95 ? 9.777 4.452 -1.137 1.00 90.00 95 GLU A N 1
ATOM 751 C CA . GLU A 1 95 ? 10.913 3.539 -1.333 1.00 90.00 95 GLU A CA 1
ATOM 752 C C . GLU A 1 95 ? 10.765 2.744 -2.642 1.00 90.00 95 GLU A C 1
ATOM 754 O O . GLU A 1 95 ? 11.686 2.708 -3.460 1.00 90.00 95 GLU A O 1
ATOM 759 N N . LEU A 1 96 ? 9.583 2.165 -2.875 1.00 90.75 96 LEU A N 1
ATOM 760 C CA . LEU A 1 96 ? 9.252 1.425 -4.090 1.00 90.75 96 LEU A CA 1
ATOM 761 C C . LEU A 1 96 ? 9.430 2.284 -5.350 1.00 90.75 96 LEU A C 1
ATOM 763 O O . LEU A 1 96 ? 10.044 1.838 -6.320 1.00 90.75 96 LEU A O 1
ATOM 767 N N . TYR A 1 97 ? 8.931 3.521 -5.323 1.00 89.06 97 TYR A N 1
ATOM 768 C CA . TYR A 1 97 ? 9.049 4.466 -6.430 1.00 89.06 97 TYR A CA 1
ATOM 769 C C . TYR A 1 97 ? 10.512 4.744 -6.798 1.00 89.06 97 TYR A C 1
ATOM 771 O O . TYR A 1 97 ? 10.886 4.646 -7.968 1.00 89.06 97 TYR A O 1
ATOM 779 N N . TYR A 1 98 ? 11.367 5.033 -5.812 1.00 87.50 98 TYR A N 1
ATOM 780 C CA . TYR A 1 98 ? 12.788 5.279 -6.072 1.00 87.50 98 TYR A CA 1
ATOM 781 C C . TYR A 1 98 ? 13.527 4.022 -6.537 1.00 87.50 98 TYR A C 1
ATOM 783 O O . TYR A 1 98 ? 14.381 4.109 -7.425 1.00 87.50 98 TYR A O 1
ATOM 791 N N . ARG A 1 99 ? 13.167 2.840 -6.017 1.00 88.00 99 ARG A N 1
ATOM 792 C CA . ARG A 1 99 ? 13.692 1.569 -6.540 1.00 88.00 99 ARG A CA 1
ATOM 793 C C . ARG A 1 99 ? 13.334 1.383 -8.012 1.00 88.00 99 ARG A C 1
ATOM 795 O O . ARG A 1 99 ? 14.197 0.989 -8.789 1.00 88.00 99 ARG A O 1
ATOM 802 N N . TYR A 1 100 ? 12.109 1.711 -8.425 1.00 86.94 100 TYR A N 1
ATOM 803 C CA . TYR A 1 100 ? 11.717 1.636 -9.836 1.00 86.94 100 TYR A CA 1
ATOM 804 C C . TYR A 1 100 ? 12.521 2.605 -10.699 1.00 86.94 100 TYR A C 1
ATOM 806 O O . TYR A 1 100 ? 13.043 2.207 -11.738 1.00 86.94 100 TYR A O 1
ATOM 814 N N . GLN A 1 101 ? 12.681 3.854 -10.259 1.00 83.38 101 GLN A N 1
ATOM 815 C CA . GLN A 1 101 ? 13.503 4.820 -10.991 1.00 83.38 101 GLN A CA 1
ATOM 816 C C . GLN A 1 101 ? 14.938 4.314 -11.192 1.00 83.38 101 GLN A C 1
ATOM 818 O O . GLN A 1 101 ? 15.467 4.410 -12.298 1.00 83.38 101 GLN A O 1
ATOM 823 N N . SER A 1 102 ? 15.537 3.716 -10.157 1.00 82.75 102 SER A N 1
ATOM 824 C CA . SER A 1 102 ? 16.887 3.150 -10.233 1.00 82.75 102 SER A CA 1
ATOM 825 C C . SER A 1 102 ? 16.981 1.904 -11.117 1.00 82.75 102 SER A C 1
ATOM 827 O O . SER A 1 102 ? 18.000 1.709 -11.769 1.00 82.75 102 SER A O 1
ATOM 829 N N . LEU A 1 103 ? 15.971 1.032 -11.100 1.00 81.12 103 LEU A N 1
ATOM 830 C CA . LEU A 1 103 ? 16.002 -0.253 -11.807 1.00 81.12 103 LEU A CA 1
ATOM 831 C C . LEU A 1 103 ? 15.744 -0.111 -13.301 1.00 81.12 103 LEU A C 1
ATOM 833 O O . LEU A 1 103 ? 16.367 -0.785 -14.120 1.00 81.12 103 LEU A O 1
ATOM 837 N N . PHE A 1 104 ? 14.806 0.760 -13.645 1.00 76.88 104 PHE A N 1
ATOM 838 C CA . PHE A 1 104 ? 14.338 0.927 -15.011 1.00 76.88 104 PHE A CA 1
ATOM 839 C C . PHE A 1 104 ? 14.935 2.169 -15.692 1.00 76.88 104 PHE A C 1
ATOM 841 O O . PHE A 1 104 ? 14.556 2.492 -16.813 1.00 76.88 104 PHE A O 1
ATOM 848 N N . ASN A 1 105 ? 15.876 2.862 -15.034 1.00 72.50 105 ASN A N 1
ATOM 849 C CA . ASN A 1 105 ? 16.567 4.055 -15.540 1.00 72.50 105 ASN A CA 1
ATOM 850 C C . ASN A 1 105 ? 15.619 5.161 -16.043 1.00 72.50 105 ASN A C 1
ATOM 852 O O .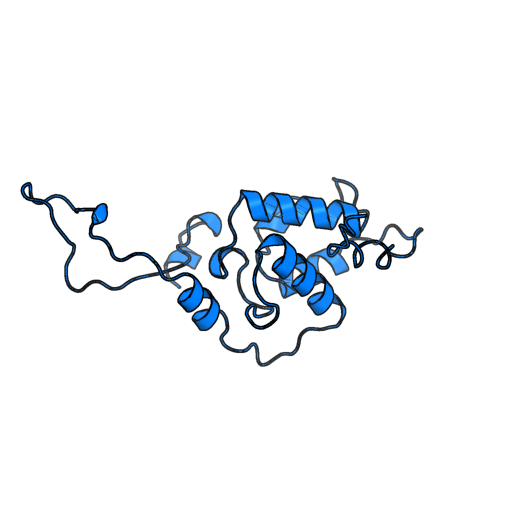 ASN A 1 105 ? 15.945 5.905 -16.972 1.00 72.50 105 ASN A O 1
ATOM 856 N N . PHE A 1 106 ? 14.436 5.292 -15.437 1.00 68.44 106 PHE A N 1
ATOM 857 C CA . PHE A 1 106 ? 13.513 6.362 -15.796 1.00 68.44 106 PHE A CA 1
ATOM 858 C C . PHE A 1 106 ? 14.052 7.704 -15.304 1.00 68.44 106 PHE A C 1
ATOM 860 O O . PHE A 1 106 ? 14.430 7.859 -14.143 1.00 68.44 106 PHE A O 1
ATOM 867 N N . ASN A 1 107 ? 14.032 8.714 -16.172 1.00 60.22 107 ASN A N 1
ATOM 868 C CA . ASN A 1 107 ? 14.239 10.085 -15.724 1.00 60.22 107 ASN A CA 1
ATOM 869 C C . ASN A 1 107 ? 13.015 10.563 -14.912 1.00 60.22 107 ASN A C 1
ATOM 871 O O . ASN A 1 107 ? 11.894 10.085 -15.098 1.00 60.22 107 ASN A O 1
ATOM 875 N N . ALA A 1 108 ? 13.208 11.542 -14.024 1.00 53.59 108 ALA A N 1
ATOM 876 C CA . ALA A 1 108 ? 12.150 12.049 -13.138 1.00 53.59 108 ALA A CA 1
ATOM 877 C C . ALA A 1 108 ? 10.915 12.621 -13.876 1.00 53.59 108 ALA A C 1
ATOM 879 O O . ALA A 1 108 ? 9.872 12.817 -13.258 1.00 53.59 108 ALA A O 1
ATOM 880 N N . ARG A 1 109 ? 11.019 12.892 -15.188 1.00 59.38 109 ARG A N 1
ATOM 881 C CA . ARG A 1 109 ? 9.895 13.302 -16.048 1.00 59.38 109 ARG A CA 1
ATOM 882 C C . ARG A 1 109 ? 9.100 12.129 -16.622 1.00 59.38 109 ARG A C 1
ATOM 884 O O . ARG A 1 109 ? 7.929 12.315 -16.927 1.00 59.38 109 ARG A O 1
ATOM 891 N N . SER A 1 110 ? 9.720 10.963 -16.790 1.00 69.75 110 SER A N 1
ATOM 892 C CA . SER A 1 110 ? 9.091 9.785 -17.391 1.00 69.75 110 SER A CA 1
ATOM 893 C C . SER A 1 110 ? 8.143 9.095 -16.411 1.00 69.75 110 SER A C 1
ATOM 895 O O . SER A 1 110 ? 7.034 8.743 -16.793 1.00 69.75 110 SER A O 1
ATOM 897 N N . LEU A 1 111 ? 8.510 8.990 -15.131 1.00 76.31 111 LEU A N 1
ATOM 898 C CA . LEU A 1 111 ? 7.662 8.370 -14.113 1.00 76.31 111 LEU A CA 1
ATOM 899 C C . LEU A 1 111 ? 7.214 9.413 -13.085 1.00 76.31 111 LEU A C 1
ATOM 901 O O . LEU A 1 111 ? 7.977 9.770 -12.198 1.00 76.31 111 LEU A O 1
ATOM 905 N N . SER A 1 112 ? 5.979 9.907 -13.199 1.00 82.62 112 SER A N 1
ATOM 906 C CA . SER A 1 112 ? 5.392 10.831 -12.217 1.00 82.62 112 SER A CA 1
ATOM 907 C C . SER A 1 112 ? 4.941 10.089 -10.958 1.00 82.62 112 SER A C 1
ATOM 909 O O . SER A 1 112 ? 4.157 9.142 -11.045 1.00 82.62 112 SER A O 1
ATOM 911 N N . ILE A 1 113 ? 5.342 10.576 -9.779 1.00 83.12 113 ILE A N 1
ATOM 912 C CA . ILE A 1 113 ? 4.877 10.044 -8.485 1.00 83.12 113 ILE A CA 1
ATOM 913 C C . ILE A 1 113 ? 3.350 10.102 -8.339 1.00 83.12 113 ILE A C 1
ATOM 915 O O . ILE A 1 113 ? 2.750 9.213 -7.740 1.00 83.12 113 ILE A O 1
ATOM 919 N N . GLY A 1 114 ? 2.701 11.118 -8.917 1.00 83.00 114 GLY A N 1
ATOM 920 C CA . GLY A 1 114 ? 1.245 11.253 -8.869 1.00 83.00 114 GLY A CA 1
ATOM 921 C C . GLY A 1 114 ? 0.539 10.137 -9.638 1.00 83.00 114 GLY A C 1
ATOM 922 O O . GLY A 1 114 ? -0.405 9.544 -9.124 1.00 83.00 114 GLY A O 1
ATOM 923 N N . LEU A 1 115 ? 1.037 9.805 -10.834 1.00 82.44 115 LEU A N 1
ATOM 924 C CA . LEU A 1 115 ? 0.520 8.682 -11.625 1.00 82.44 115 LEU A CA 1
ATOM 925 C C . LEU A 1 115 ? 0.824 7.342 -10.956 1.00 82.44 115 LEU A C 1
ATOM 927 O O . LEU A 1 115 ? -0.030 6.461 -10.937 1.00 82.44 115 LEU A O 1
ATOM 931 N N . PHE A 1 116 ? 2.008 7.216 -10.354 1.00 83.88 116 PHE A N 1
ATOM 932 C CA . PHE A 1 116 ? 2.402 6.034 -9.597 1.00 83.88 116 PHE A CA 1
ATOM 933 C C . PHE A 1 116 ? 1.429 5.767 -8.434 1.00 83.88 116 PHE A C 1
ATOM 935 O O . PHE A 1 116 ? 0.881 4.677 -8.321 1.00 83.88 116 PHE A O 1
ATOM 942 N N . LEU A 1 117 ? 1.096 6.792 -7.641 1.00 82.56 117 LEU A N 1
ATOM 943 C CA . LEU A 1 117 ? 0.142 6.696 -6.522 1.00 82.56 117 LEU A CA 1
ATOM 944 C C . LEU A 1 117 ? -1.294 6.335 -6.939 1.00 82.56 117 LEU A C 1
ATOM 946 O O . LEU A 1 117 ? -2.041 5.766 -6.142 1.00 82.56 117 LEU A O 1
ATOM 950 N N . GLN A 1 118 ? -1.704 6.679 -8.161 1.00 82.38 118 GLN A N 1
ATOM 951 C CA . GLN A 1 118 ? -3.037 6.362 -8.689 1.00 82.38 118 GLN A CA 1
ATOM 952 C C . GLN A 1 118 ? -3.165 4.920 -9.198 1.00 82.38 118 GLN A C 1
ATOM 954 O O . GLN A 1 118 ? -4.279 4.462 -9.452 1.00 82.38 118 GL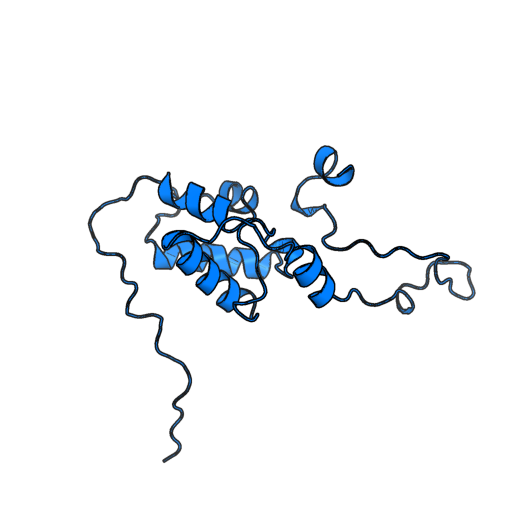N A O 1
ATOM 959 N N . GLN A 1 119 ? -2.049 4.207 -9.331 1.00 80.25 119 GLN A N 1
ATOM 960 C CA . GLN A 1 119 ? -1.950 2.882 -9.939 1.00 80.25 119 GLN A CA 1
ATOM 961 C C . GLN A 1 119 ? -1.521 1.844 -8.884 1.00 80.25 119 GLN A C 1
ATOM 963 O O . GLN A 1 119 ? -0.485 1.216 -9.044 1.00 80.25 119 GLN A O 1
ATOM 968 N N . PRO A 1 120 ? -2.264 1.635 -7.780 1.00 81.06 120 PRO A N 1
ATOM 969 C CA . PRO A 1 120 ? -1.742 0.960 -6.596 1.00 81.06 120 PRO A CA 1
ATOM 970 C C . PRO A 1 120 ? -1.627 -0.566 -6.725 1.00 81.06 120 PRO A C 1
ATOM 972 O O . PRO A 1 120 ? -1.579 -1.215 -5.692 1.00 81.06 120 PRO A O 1
ATOM 975 N N . THR A 1 121 ? -1.626 -1.172 -7.916 1.00 87.75 121 THR A N 1
ATOM 976 C CA . THR A 1 121 ? -1.540 -2.639 -8.091 1.00 87.75 121 THR A CA 1
ATOM 977 C C . THR A 1 121 ? -0.352 -3.037 -8.964 1.00 87.75 121 THR A C 1
ATOM 979 O O . THR A 1 121 ? 0.131 -2.247 -9.776 1.00 87.75 121 THR A O 1
ATOM 982 N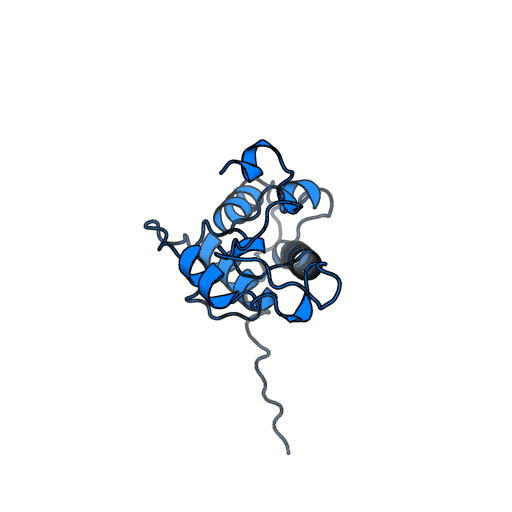 N . ILE A 1 122 ? 0.113 -4.281 -8.833 1.00 87.31 122 ILE A N 1
ATOM 983 C CA . ILE A 1 122 ? 1.233 -4.816 -9.628 1.00 87.31 122 ILE A CA 1
ATOM 984 C C . ILE A 1 122 ? 0.935 -4.735 -11.127 1.00 87.31 122 ILE A C 1
ATOM 986 O O . ILE A 1 122 ? 1.766 -4.248 -11.890 1.00 87.31 122 ILE A O 1
ATOM 990 N N . ARG A 1 123 ? -0.263 -5.156 -11.550 1.00 87.81 123 ARG A N 1
ATOM 991 C CA . ARG A 1 123 ? -0.675 -5.117 -12.963 1.00 87.81 123 ARG A CA 1
ATOM 992 C C . ARG A 1 123 ? -0.738 -3.688 -13.506 1.00 87.81 123 ARG A C 1
ATOM 994 O O . ARG A 1 123 ? -0.315 -3.424 -14.626 1.00 87.81 123 ARG A O 1
ATOM 1001 N N . GLN A 1 124 ? -1.222 -2.759 -12.692 1.00 87.75 124 GLN A N 1
ATOM 1002 C CA . GLN A 1 124 ? -1.273 -1.339 -13.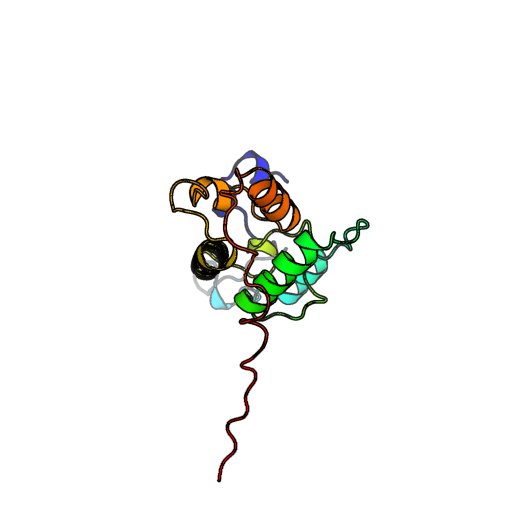026 1.00 87.75 124 GLN A CA 1
ATOM 1003 C C . GLN A 1 124 ? 0.120 -0.716 -13.155 1.00 87.75 124 GLN A C 1
ATOM 1005 O O . GLN A 1 124 ? 0.399 -0.031 -14.138 1.00 87.75 124 GLN A O 1
ATOM 1010 N N . HIS A 1 125 ? 1.032 -1.012 -12.225 1.00 88.88 125 HIS A N 1
ATOM 1011 C CA . HIS A 1 125 ? 2.436 -0.633 -12.363 1.00 88.88 125 HIS A CA 1
ATOM 1012 C C . HIS A 1 125 ? 3.066 -1.254 -13.614 1.00 88.88 125 HIS A C 1
ATOM 1014 O O . HIS A 1 125 ? 3.755 -0.556 -14.349 1.00 88.88 125 HIS A O 1
ATOM 1020 N N . ALA A 1 126 ? 2.804 -2.530 -13.900 1.00 86.44 126 ALA A N 1
ATOM 1021 C CA . ALA A 1 126 ? 3.323 -3.197 -15.090 1.00 86.44 126 ALA A CA 1
ATOM 1022 C C . ALA A 1 126 ? 2.880 -2.496 -16.381 1.00 86.44 126 ALA A C 1
ATOM 1024 O O . ALA A 1 126 ? 3.713 -2.191 -17.233 1.00 86.44 126 ALA A O 1
ATOM 1025 N N . GLN A 1 127 ? 1.589 -2.181 -16.489 1.00 85.25 127 GLN A N 1
ATOM 1026 C CA . GLN A 1 127 ? 1.026 -1.434 -17.613 1.00 85.25 127 GLN A CA 1
ATOM 1027 C C . GLN A 1 127 ? 1.637 -0.036 -17.722 1.00 85.25 127 GLN A C 1
ATOM 1029 O O . GLN A 1 127 ? 2.101 0.343 -18.795 1.00 85.25 127 GLN A O 1
ATOM 1034 N N . LEU A 1 128 ? 1.700 0.703 -16.610 1.00 84.94 128 LEU A N 1
ATOM 1035 C CA . LEU A 1 128 ? 2.304 2.032 -16.563 1.00 84.94 128 LEU A CA 1
ATOM 1036 C C . LEU A 1 128 ? 3.734 1.986 -17.113 1.00 84.94 128 LEU A C 1
ATOM 1038 O O . LEU A 1 128 ? 4.048 2.707 -18.053 1.00 84.94 128 LEU A O 1
ATOM 1042 N N . LEU A 1 129 ? 4.574 1.092 -16.587 1.00 81.75 129 LEU A N 1
ATOM 1043 C CA . LEU A 1 129 ? 5.980 0.994 -16.974 1.00 81.75 129 LEU A CA 1
ATOM 1044 C C . LEU A 1 129 ? 6.183 0.555 -18.431 1.00 81.75 129 LEU A C 1
ATOM 1046 O O . LEU A 1 129 ? 7.139 0.999 -19.057 1.00 81.75 129 LEU A O 1
ATOM 1050 N N . GLN A 1 130 ? 5.293 -0.275 -18.981 1.00 79.25 130 GLN A N 1
ATOM 1051 C CA . GLN A 1 130 ? 5.345 -0.685 -20.391 1.00 79.25 130 GLN A CA 1
ATOM 1052 C C . GLN A 1 130 ? 4.900 0.422 -21.356 1.00 79.25 130 GLN A C 1
ATOM 1054 O O . GLN A 1 130 ? 5.358 0.457 -22.494 1.00 79.25 130 GLN A O 1
ATOM 1059 N N . THR A 1 131 ? 4.012 1.324 -20.923 1.00 78.25 131 THR A N 1
ATOM 1060 C CA . THR A 1 131 ? 3.551 2.454 -21.754 1.00 78.25 131 THR A CA 1
ATOM 1061 C C . THR A 1 131 ? 4.535 3.619 -21.808 1.00 78.25 131 THR A C 1
ATOM 1063 O O . THR A 1 131 ? 4.412 4.485 -22.676 1.00 78.25 131 THR A O 1
ATOM 1066 N N . LEU A 1 132 ? 5.505 3.667 -20.892 1.00 72.69 132 LEU A N 1
ATOM 1067 C CA . LEU A 1 132 ? 6.513 4.717 -20.888 1.00 72.69 132 LEU A CA 1
ATOM 1068 C C . LEU A 1 132 ? 7.493 4.510 -22.050 1.00 72.69 132 LEU A C 1
ATOM 1070 O O . LEU A 1 132 ? 7.947 3.386 -22.270 1.00 72.69 132 LEU A O 1
ATOM 1074 N N 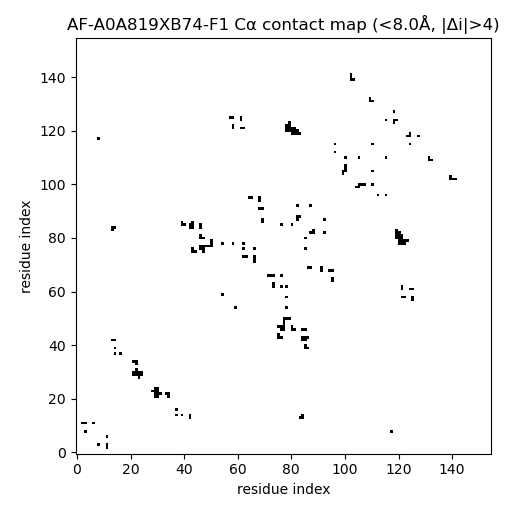. PRO A 1 133 ? 7.847 5.577 -22.793 1.00 61.53 133 PRO A N 1
ATOM 1075 C CA . PRO A 1 133 ? 8.820 5.471 -23.869 1.00 61.53 133 PRO A CA 1
ATOM 1076 C C . PRO A 1 133 ? 10.143 4.964 -23.290 1.00 61.53 133 PRO A C 1
ATOM 1078 O O . PRO A 1 133 ? 10.765 5.626 -22.456 1.00 61.53 133 PRO A O 1
ATOM 1081 N N . SER A 1 134 ? 10.548 3.766 -23.717 1.00 56.06 134 SER A N 1
ATOM 1082 C CA . SER A 1 134 ? 11.853 3.203 -23.388 1.00 56.06 134 SER A CA 1
ATOM 1083 C C . SER A 1 134 ? 12.897 4.088 -24.050 1.00 56.06 134 SER A C 1
ATOM 1085 O O . SER A 1 134 ? 12.948 4.186 -25.273 1.00 56.06 134 SER A O 1
ATOM 1087 N N . ASN A 1 135 ? 13.694 4.800 -23.254 1.00 51.28 135 ASN A N 1
ATOM 1088 C CA . ASN A 1 135 ? 14.857 5.488 -23.794 1.00 51.28 135 ASN A CA 1
ATOM 1089 C C . ASN A 1 135 ? 15.922 4.411 -24.050 1.00 51.28 135 ASN A C 1
ATOM 1091 O O . ASN A 1 135 ? 16.735 4.105 -23.176 1.00 51.28 135 ASN A O 1
ATOM 1095 N N . ASP A 1 136 ? 15.812 3.748 -25.200 1.00 46.88 136 ASP A N 1
ATOM 1096 C CA . ASP A 1 136 ? 16.672 2.645 -25.618 1.00 46.88 136 ASP A CA 1
ATOM 1097 C C . ASP A 1 136 ? 18.134 3.094 -25.684 1.00 46.88 136 ASP A C 1
ATOM 1099 O O . ASP A 1 136 ? 18.530 3.834 -26.582 1.00 46.88 136 ASP A O 1
ATOM 1103 N N . ALA A 1 137 ? 18.947 2.604 -24.743 1.00 38.56 137 ALA A N 1
ATOM 1104 C CA . ALA A 1 137 ? 20.390 2.457 -24.943 1.00 38.56 137 ALA A CA 1
ATOM 1105 C C . ALA A 1 137 ? 21.094 1.526 -23.948 1.00 38.56 137 ALA A C 1
ATOM 1107 O O . ALA A 1 137 ? 22.249 1.192 -24.198 1.00 38.56 137 ALA A O 1
ATOM 1108 N N . GLN A 1 138 ? 20.487 1.091 -22.836 1.00 42.19 138 GLN A N 1
ATOM 1109 C CA . GLN A 1 138 ? 21.162 0.147 -21.939 1.00 42.19 138 GLN A CA 1
ATOM 1110 C C . GLN A 1 138 ? 20.220 -0.929 -21.422 1.00 42.19 138 GLN A C 1
ATOM 1112 O O . GLN A 1 138 ? 19.318 -0.672 -20.626 1.00 42.19 138 GLN A O 1
ATOM 1117 N N . THR A 1 139 ? 20.493 -2.146 -21.902 1.00 40.84 139 THR A N 1
ATOM 1118 C CA . THR A 1 139 ? 20.131 -3.439 -21.333 1.00 40.84 139 THR A CA 1
ATOM 1119 C C . THR A 1 139 ? 19.828 -3.306 -19.859 1.00 40.84 139 THR A C 1
ATOM 1121 O O . THR A 1 139 ? 20.694 -2.937 -19.063 1.00 40.84 139 THR A O 1
ATOM 1124 N N . ILE A 1 140 ? 18.583 -3.603 -19.514 1.00 48.47 140 ILE A N 1
ATOM 1125 C CA . ILE A 1 140 ? 18.126 -3.546 -18.147 1.00 48.47 140 ILE A CA 1
ATOM 1126 C C . ILE A 1 140 ? 19.083 -4.388 -17.295 1.00 48.47 140 ILE A C 1
ATOM 1128 O O . ILE A 1 140 ? 19.221 -5.598 -17.502 1.00 48.47 140 ILE A O 1
ATOM 1132 N N . ARG A 1 141 ? 19.819 -3.733 -16.394 1.00 45.72 141 ARG A N 1
ATOM 1133 C CA . ARG A 1 141 ? 20.893 -4.354 -15.613 1.00 45.72 141 ARG A CA 1
ATOM 1134 C C . ARG A 1 141 ? 20.276 -5.148 -14.459 1.00 45.72 141 ARG A C 1
ATOM 1136 O O . ARG A 1 141 ? 20.414 -4.798 -13.295 1.00 45.72 141 ARG A O 1
ATOM 1143 N N . TRP A 1 142 ? 19.566 -6.220 -14.804 1.00 46.69 142 TRP A N 1
ATOM 1144 C CA . TRP A 1 142 ? 18.820 -7.071 -13.875 1.00 46.69 142 TRP A CA 1
ATOM 1145 C C . TRP A 1 142 ? 19.709 -7.988 -13.022 1.00 46.69 142 TRP A C 1
ATOM 1147 O O . TRP A 1 142 ? 19.275 -8.470 -11.983 1.00 46.69 142 TRP A O 1
ATOM 1157 N N . GLN A 1 143 ? 20.955 -8.238 -13.437 1.00 41.53 143 GLN A N 1
ATOM 1158 C CA . GLN A 1 143 ? 21.805 -9.273 -12.831 1.00 41.53 143 GLN A CA 1
ATOM 1159 C C . GLN A 1 143 ? 22.560 -8.837 -11.564 1.00 41.53 143 GLN A C 1
ATOM 1161 O O . GLN A 1 143 ? 23.113 -9.690 -10.878 1.00 41.53 143 GLN A O 1
ATOM 1166 N N . SER A 1 144 ? 22.596 -7.548 -11.211 1.00 41.97 144 SER A N 1
ATOM 1167 C CA . SER A 1 144 ? 23.418 -7.069 -10.083 1.00 41.97 144 SER A CA 1
ATOM 1168 C C . SER A 1 144 ? 22.685 -6.935 -8.745 1.00 41.97 144 SER A C 1
ATOM 1170 O O . SER A 1 144 ? 23.297 -6.485 -7.784 1.00 41.97 144 SER A O 1
ATOM 1172 N N . LEU A 1 145 ? 21.399 -7.294 -8.655 1.00 46.09 145 LEU A N 1
ATOM 1173 C CA . LEU A 1 145 ? 20.593 -7.067 -7.441 1.00 46.09 145 LEU A CA 1
ATOM 1174 C C . LEU A 1 145 ? 20.073 -8.340 -6.758 1.00 46.09 145 LEU A C 1
ATOM 1176 O O . LEU A 1 145 ? 19.385 -8.239 -5.750 1.00 46.09 145 LEU A O 1
ATOM 1180 N N . VAL A 1 146 ? 20.450 -9.527 -7.249 1.00 41.69 146 VAL A N 1
ATOM 1181 C CA . VAL A 1 146 ? 20.124 -10.815 -6.599 1.00 41.69 146 VAL A CA 1
ATOM 1182 C C . VAL A 1 146 ? 21.212 -11.268 -5.606 1.00 41.69 146 VAL A C 1
ATOM 1184 O O . VAL A 1 146 ? 21.055 -12.287 -4.950 1.00 41.69 146 VAL A O 1
ATOM 1187 N N . ILE A 1 147 ? 22.307 -10.522 -5.410 1.00 45.44 147 ILE A N 1
ATOM 1188 C CA . ILE A 1 147 ? 23.366 -10.941 -4.472 1.00 45.44 147 ILE A CA 1
ATOM 1189 C C . ILE A 1 147 ? 23.705 -9.824 -3.488 1.00 45.44 147 ILE A C 1
ATOM 1191 O O . ILE A 1 147 ? 24.562 -8.985 -3.746 1.00 45.44 147 ILE A O 1
ATOM 1195 N N . ASN A 1 148 ? 23.034 -9.853 -2.339 1.00 36.38 148 ASN A N 1
ATOM 1196 C CA . ASN A 1 148 ? 23.700 -9.721 -1.042 1.00 36.38 148 ASN A CA 1
ATOM 1197 C C . ASN A 1 148 ? 22.776 -10.263 0.060 1.00 36.38 148 ASN A C 1
ATOM 1199 O O . ASN A 1 148 ? 22.393 -9.562 0.992 1.00 36.38 148 ASN A O 1
ATOM 1203 N N . GLU A 1 149 ? 22.401 -11.538 -0.064 1.00 39.62 149 GLU A N 1
ATOM 1204 C CA . GLU A 1 149 ? 22.086 -12.314 1.132 1.00 39.62 149 GLU A CA 1
ATOM 1205 C C . GLU A 1 149 ? 23.394 -12.663 1.840 1.00 39.62 149 GLU A C 1
ATOM 1207 O O . GLU A 1 149 ? 24.416 -12.948 1.210 1.00 39.62 149 GLU A O 1
ATOM 1212 N N . GLY A 1 150 ? 23.359 -12.564 3.165 1.00 42.47 150 GLY A N 1
ATOM 1213 C CA . GLY A 1 150 ? 24.518 -12.565 4.037 1.00 42.47 150 GLY A CA 1
ATOM 1214 C C . GLY A 1 150 ? 25.494 -13.716 3.797 1.00 42.47 150 GLY A C 1
ATOM 1215 O O . GLY A 1 150 ? 25.185 -14.886 3.999 1.00 42.47 150 GLY A O 1
ATOM 1216 N N . LYS A 1 151 ? 26.740 -13.350 3.507 1.00 36.69 151 LYS A N 1
ATOM 1217 C CA . LYS A 1 151 ? 27.909 -14.084 3.992 1.00 36.69 151 LYS A CA 1
ATOM 1218 C C . LYS A 1 151 ? 28.806 -13.119 4.746 1.00 36.69 151 LYS A C 1
ATOM 1220 O O . LYS A 1 151 ? 29.848 -12.695 4.260 1.00 36.69 151 LYS A O 1
ATOM 1225 N N . THR A 1 152 ? 28.390 -12.788 5.963 1.00 34.09 152 THR A N 1
ATOM 1226 C CA . THR A 1 152 ? 29.333 -12.383 7.005 1.00 34.09 152 THR A CA 1
ATOM 1227 C C . THR A 1 152 ? 30.022 -13.660 7.480 1.00 34.09 152 THR A C 1
ATOM 1229 O O . THR A 1 152 ? 29.606 -14.292 8.447 1.00 34.09 152 THR A O 1
ATOM 1232 N N . SER A 1 153 ? 31.026 -14.106 6.728 1.00 30.73 153 SER A N 1
ATOM 1233 C CA . SER A 1 153 ? 31.955 -15.129 7.194 1.00 30.73 153 SER A CA 1
ATOM 1234 C C . SER A 1 153 ? 32.822 -14.483 8.272 1.00 30.73 153 SER A C 1
ATOM 1236 O O . SER A 1 153 ? 33.678 -13.659 7.958 1.00 30.73 153 SER A O 1
ATOM 1238 N N . LEU A 1 154 ? 32.563 -14.819 9.535 1.00 35.00 154 LEU A N 1
ATOM 1239 C CA . LEU A 1 154 ? 33.542 -14.663 10.606 1.00 35.00 154 LEU A CA 1
ATOM 1240 C C . LEU A 1 154 ? 34.736 -15.567 10.275 1.00 35.00 154 LEU A C 1
ATOM 1242 O O . LEU A 1 154 ? 34.592 -16.787 10.273 1.00 35.00 154 LEU A O 1
ATOM 1246 N N . ASN A 1 155 ? 35.875 -14.944 9.987 1.00 33.06 155 ASN A N 1
ATOM 1247 C CA . ASN A 1 155 ? 37.211 -15.473 10.245 1.00 33.06 155 ASN A CA 1
ATOM 1248 C C . ASN A 1 155 ? 37.946 -14.429 11.082 1.00 33.06 155 ASN A C 1
ATOM 1250 O O . ASN A 1 155 ? 37.820 -13.231 10.734 1.00 33.06 155 ASN A O 1
#

Solvent-accessible surface area (backbone atoms only — not comparable to full-atom values): 9854 Å² total; per-residue (Å²): 111,74,52,70,81,76,38,61,79,90,72,49,76,62,75,85,82,92,68,98,66,82,50,56,41,100,85,70,45,77,32,74,87,68,51,81,79,85,61,57,69,58,34,18,51,68,46,36,57,72,54,92,63,78,75,49,80,68,34,47,54,53,45,54,54,46,25,67,65,67,72,50,63,82,90,49,72,29,54,80,26,40,48,53,38,61,71,42,47,71,70,49,52,52,52,49,51,54,51,47,33,69,61,70,67,49,54,81,82,71,60,48,68,70,62,52,69,73,32,49,23,44,52,44,44,43,50,54,62,67,70,43,84,76,83,85,81,70,80,73,74,70,81,74,76,80,72,80,74,88,79,85,72,87,125

Mean predicted aligned error: 12.37 Å

Radius of gyration: 19.38 Å; Cα contacts (8 Å, |Δi|>4): 124; chains: 1; bounding box: 58×30×58 Å

pLDDT: mean 74.35, std 17.46, range [30.73, 96.25]